Protein AF-A0A8T3C3F2-F1 (afdb_monomer_lite)

Sequence (63 aa):
MKQVAGKLKLELAQFAELEAFAQFASDLDKATQNQLARGQRLRELLKQSQTDPLAVKDQIATI

pLDDT: mean 87.35, std 4.04, range [73.38, 92.5]

Radius of gyration: 13.89 Å; chains: 1; bounding box: 34×14×39 Å

Foldseek 3Di:
DCVQVVVVVVLLVVLVVLVVVVVVDPDDDPVSVVSVVVNVQSVVLPDDDPPDDDDPVVVSVSD

Organism: Dendrobium nobile (NCBI:txid94219)

Secondary structure (DSSP, 8-state):
-HHHHHHHHHHHHHHHHHHHHHTT-S---HHHHHHHHHHHHHHHHT---TT-PPPHHHHHHH-

Structure (mmCIF, N/CA/C/O backbone):
data_AF-A0A8T3C3F2-F1
#
_entry.id   AF-A0A8T3C3F2-F1
#
loop_
_atom_site.group_PDB
_atom_site.id
_atom_site.type_symbol
_atom_site.label_atom_id
_atom_site.label_alt_id
_atom_site.label_comp_id
_atom_site.label_asym_id
_atom_site.label_entity_id
_atom_site.label_seq_id
_atom_site.pdbx_PDB_ins_code
_atom_site.Cartn_x
_atom_site.Cartn_y
_atom_site.Cartn_z
_atom_site.occupancy
_atom_site.B_iso_or_equiv
_atom_site.auth_seq_id
_atom_site.auth_comp_id
_atom_site.auth_asym_id
_atom_site.auth_atom_id
_atom_site.pdbx_PDB_model_num
ATOM 1 N N . MET A 1 1 ? -0.644 1.696 -17.549 1.00 73.38 1 MET A N 1
ATOM 2 C CA . MET A 1 1 ? -0.027 2.462 -16.439 1.00 73.38 1 MET A CA 1
ATOM 3 C C . MET A 1 1 ? -0.944 3.531 -15.849 1.00 73.38 1 MET A C 1
ATOM 5 O O . MET A 1 1 ? -1.479 3.269 -14.786 1.00 73.38 1 MET A O 1
ATOM 9 N N . LYS A 1 2 ? -1.195 4.691 -16.487 1.00 78.44 2 LYS A N 1
ATOM 10 C CA . LYS A 1 2 ? -1.917 5.829 -15.853 1.00 78.44 2 LYS A CA 1
ATOM 11 C C . LYS A 1 2 ? -3.293 5.481 -15.255 1.00 78.44 2 LYS A C 1
ATOM 13 O O . LYS A 1 2 ? -3.610 5.936 -14.164 1.00 78.44 2 LYS A O 1
ATOM 18 N N . GLN A 1 3 ? -4.086 4.656 -15.942 1.00 79.69 3 GLN A N 1
ATOM 19 C CA . GLN A 1 3 ? -5.413 4.232 -15.469 1.00 79.69 3 GLN A CA 1
ATOM 20 C C . GLN A 1 3 ? -5.364 3.335 -14.220 1.00 79.69 3 GLN A C 1
ATOM 22 O O . GLN A 1 3 ? -6.266 3.396 -13.392 1.00 79.69 3 GLN A O 1
ATOM 27 N N . VAL A 1 4 ? -4.308 2.531 -14.086 1.00 81.81 4 VAL A N 1
ATOM 28 C CA . VAL A 1 4 ? -4.134 1.553 -13.002 1.00 81.81 4 VAL A CA 1
ATOM 29 C C . VAL A 1 4 ? -3.400 2.204 -11.823 1.00 81.81 4 VAL A C 1
ATOM 31 O O . VAL A 1 4 ? -3.906 2.240 -10.706 1.00 81.81 4 VAL A O 1
ATOM 34 N N . ALA A 1 5 ? -2.272 2.865 -12.096 1.00 83.19 5 ALA A N 1
ATOM 35 C CA . ALA A 1 5 ? -1.465 3.560 -11.094 1.00 83.19 5 ALA A CA 1
ATOM 36 C C . ALA A 1 5 ? -2.195 4.747 -10.435 1.00 83.19 5 ALA A C 1
ATOM 38 O O . ALA A 1 5 ? -1.935 5.061 -9.276 1.00 83.19 5 ALA A O 1
ATOM 39 N N . GLY A 1 6 ? -3.115 5.409 -11.152 1.00 86.44 6 GLY A N 1
ATOM 40 C CA . GLY A 1 6 ? -3.900 6.519 -10.605 1.00 86.44 6 GLY A CA 1
ATOM 41 C C . GLY A 1 6 ? -4.830 6.088 -9.470 1.00 86.44 6 GLY A C 1
ATOM 42 O O . GLY A 1 6 ? -4.888 6.761 -8.445 1.00 86.44 6 GLY A O 1
ATOM 43 N N . LYS A 1 7 ? -5.507 4.943 -9.628 1.00 86.88 7 LYS A N 1
ATOM 44 C CA . LYS A 1 7 ? -6.355 4.361 -8.578 1.00 86.88 7 LYS A CA 1
ATOM 45 C C . LYS A 1 7 ? -5.510 3.811 -7.432 1.00 86.88 7 LYS A C 1
ATOM 47 O O . LYS A 1 7 ? -5.777 4.141 -6.282 1.00 86.88 7 LYS A O 1
ATOM 52 N N . LEU A 1 8 ? -4.434 3.088 -7.755 1.00 87.88 8 LEU A N 1
ATOM 53 C CA . LEU A 1 8 ? -3.521 2.522 -6.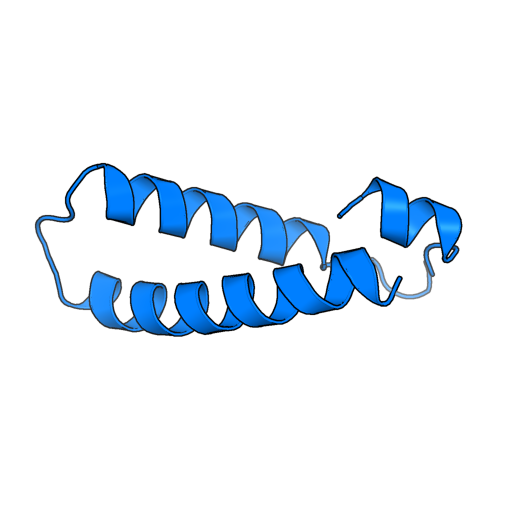759 1.00 87.88 8 LEU A CA 1
ATOM 54 C C . LEU A 1 8 ? -2.944 3.591 -5.816 1.00 87.88 8 LEU A C 1
ATOM 56 O O . LEU A 1 8 ? -2.862 3.376 -4.611 1.00 87.88 8 LEU A O 1
ATOM 60 N N . LYS A 1 9 ? -2.569 4.763 -6.347 1.00 88.25 9 LYS A N 1
ATOM 61 C CA . LYS A 1 9 ? -2.027 5.863 -5.538 1.00 88.25 9 LYS A CA 1
ATOM 62 C C . LYS A 1 9 ? -3.024 6.364 -4.490 1.00 88.25 9 LYS A C 1
ATOM 64 O O . LYS A 1 9 ? -2.623 6.642 -3.365 1.00 88.25 9 LYS A O 1
ATOM 69 N N . LEU A 1 10 ? -4.297 6.495 -4.864 1.00 89.94 10 LEU A N 1
ATOM 70 C CA . LEU A 1 10 ? -5.349 6.936 -3.946 1.00 89.94 10 LEU A CA 1
ATOM 71 C C . LEU A 1 10 ? -5.633 5.867 -2.886 1.00 89.94 10 LEU A C 1
ATOM 73 O O . LEU A 1 10 ? -5.719 6.186 -1.705 1.00 89.94 10 LEU A O 1
ATOM 77 N N . GLU A 1 11 ? -5.698 4.600 -3.295 1.00 88.19 11 GLU A N 1
ATOM 78 C CA . GLU A 1 11 ? -5.936 3.472 -2.388 1.00 88.19 11 GLU A CA 1
ATOM 79 C C . GLU A 1 11 ? -4.810 3.304 -1.356 1.00 88.19 11 GLU A C 1
ATOM 81 O O . GLU A 1 11 ? -5.087 3.081 -0.180 1.00 88.19 11 GLU A O 1
ATOM 86 N N . LEU A 1 12 ? -3.544 3.460 -1.760 1.00 90.06 12 LEU A N 1
ATOM 87 C CA . LEU A 1 12 ? -2.406 3.393 -0.836 1.00 90.06 12 LEU A CA 1
ATOM 88 C C . LEU A 1 12 ? -2.333 4.594 0.111 1.00 90.06 12 LEU A C 1
ATOM 90 O O . LEU A 1 12 ? -1.920 4.425 1.256 1.00 90.06 12 LEU A O 1
ATOM 94 N N . ALA A 1 13 ? -2.739 5.785 -0.339 1.00 91.31 13 ALA A N 1
ATOM 95 C CA . ALA A 1 13 ? -2.827 6.955 0.533 1.00 91.31 13 ALA A CA 1
ATOM 96 C C . ALA A 1 13 ? -3.876 6.737 1.632 1.00 91.31 13 ALA A C 1
ATOM 98 O O . ALA A 1 13 ? -3.580 6.913 2.810 1.00 91.31 13 ALA A O 1
ATOM 99 N N . GLN A 1 14 ? -5.060 6.253 1.252 1.00 88.44 14 GLN A N 1
ATOM 100 C CA . GLN A 1 14 ? -6.134 5.961 2.198 1.00 88.44 14 GLN A CA 1
ATOM 101 C C . GLN A 1 14 ? -5.771 4.805 3.143 1.00 88.44 14 GLN A C 1
ATOM 103 O O . GLN A 1 14 ? -6.059 4.864 4.336 1.00 88.44 14 GLN A O 1
ATOM 108 N N . PHE A 1 15 ? -5.074 3.779 2.642 1.00 91.31 15 PHE A N 1
ATOM 109 C CA . PHE A 1 15 ? -4.518 2.715 3.478 1.00 91.31 15 PHE A CA 1
ATOM 110 C C . PHE A 1 15 ? -3.522 3.244 4.515 1.00 91.31 15 PHE A C 1
ATOM 112 O O . PHE A 1 15 ? -3.601 2.829 5.663 1.00 91.31 15 PHE A O 1
ATOM 119 N N . ALA A 1 16 ? -2.609 4.148 4.147 1.00 90.19 16 ALA A N 1
ATOM 120 C CA . ALA A 1 16 ? -1.623 4.688 5.085 1.00 90.19 16 ALA A CA 1
ATOM 121 C C . ALA A 1 16 ? -2.281 5.480 6.231 1.00 90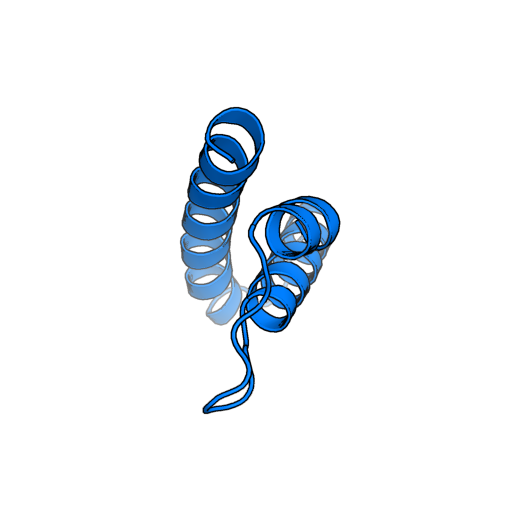.19 16 ALA A C 1
ATOM 123 O O . ALA A 1 16 ? -1.849 5.381 7.379 1.00 90.19 16 ALA A O 1
ATOM 124 N N . GLU A 1 17 ? -3.350 6.224 5.933 1.00 88.88 17 GLU A N 1
ATOM 125 C CA . GLU A 1 17 ? -4.152 6.924 6.943 1.00 88.88 17 GLU A CA 1
ATOM 126 C C . GLU A 1 17 ? -4.868 5.939 7.881 1.00 88.88 17 GLU A C 1
ATOM 128 O O . GLU A 1 17 ? -4.806 6.081 9.105 1.00 88.88 17 GLU A O 1
ATOM 133 N N . LEU A 1 18 ? -5.493 4.899 7.318 1.00 88.56 18 LEU A N 1
ATOM 134 C CA . LEU A 1 18 ? -6.170 3.847 8.082 1.00 88.56 18 LEU A CA 1
ATOM 135 C C . LEU A 1 18 ? -5.194 3.018 8.924 1.00 88.56 18 LEU A C 1
ATOM 137 O O . LEU A 1 18 ? -5.521 2.675 10.054 1.00 88.56 18 LEU A O 1
ATOM 141 N N . GLU A 1 19 ? -4.007 2.704 8.403 1.00 89.00 19 GLU A N 1
ATOM 142 C CA . GLU A 1 19 ? -2.962 1.942 9.097 1.00 89.00 19 GLU A CA 1
ATOM 143 C C . G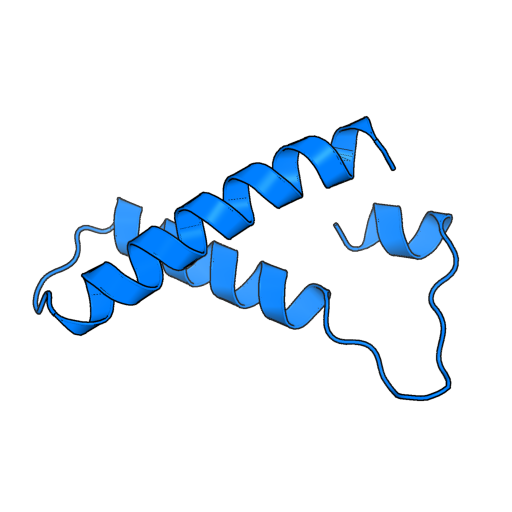LU A 1 19 ? -2.478 2.692 10.341 1.00 89.00 19 GLU A C 1
ATOM 145 O O . GLU A 1 19 ? -2.357 2.090 11.407 1.00 89.00 19 GLU A O 1
ATOM 150 N N . ALA A 1 20 ? -2.274 4.008 10.237 1.00 88.56 20 ALA A N 1
ATOM 151 C CA . ALA A 1 20 ? -1.910 4.840 11.378 1.00 88.56 20 ALA A CA 1
ATOM 152 C C . ALA A 1 20 ? -3.033 4.908 12.427 1.00 88.56 20 ALA A C 1
ATOM 154 O O . ALA A 1 20 ? -2.762 4.805 13.620 1.00 88.56 20 ALA A O 1
ATOM 155 N N . PHE A 1 21 ? -4.294 5.039 12.004 1.00 86.00 21 PHE A N 1
ATOM 156 C CA . PHE A 1 21 ? -5.438 5.086 12.922 1.00 86.00 21 PHE A CA 1
ATOM 157 C C . PHE A 1 21 ? -5.690 3.739 13.619 1.00 86.00 21 PHE A C 1
ATOM 159 O O . PHE A 1 21 ? -5.961 3.684 14.819 1.00 86.00 21 PHE A O 1
ATOM 166 N N . ALA A 1 22 ? -5.536 2.641 12.879 1.00 87.19 22 ALA A N 1
ATOM 167 C CA . ALA A 1 22 ? -5.723 1.277 13.357 1.00 87.19 22 ALA A CA 1
ATOM 168 C C . ALA A 1 22 ? -4.742 0.871 14.464 1.00 87.19 22 ALA A C 1
ATOM 170 O O . ALA A 1 22 ? -5.070 0.004 15.266 1.00 87.19 22 ALA A O 1
ATOM 171 N N . GLN A 1 23 ? -3.572 1.511 14.561 1.00 84.56 23 GLN A N 1
ATOM 172 C CA . GLN A 1 23 ? -2.627 1.274 15.662 1.00 84.56 23 GLN A CA 1
ATOM 173 C C . GLN A 1 23 ? -3.172 1.711 17.030 1.00 84.56 23 GLN A C 1
ATOM 175 O O . GLN A 1 23 ? -2.695 1.232 18.057 1.00 84.56 23 GLN A O 1
ATOM 180 N N . PHE A 1 24 ? -4.169 2.599 17.051 1.00 85.62 24 PHE A N 1
ATOM 181 C CA . PHE A 1 24 ? -4.753 3.148 18.276 1.00 85.62 24 PHE A CA 1
ATOM 182 C C . PHE A 1 24 ? -6.158 2.609 18.580 1.00 85.62 24 PHE A C 1
ATOM 184 O O . PHE A 1 24 ? -6.690 2.880 19.655 1.00 85.62 24 PHE A O 1
ATOM 191 N N . ALA A 1 25 ? -6.763 1.851 17.662 1.00 80.31 25 ALA A N 1
ATOM 192 C CA . 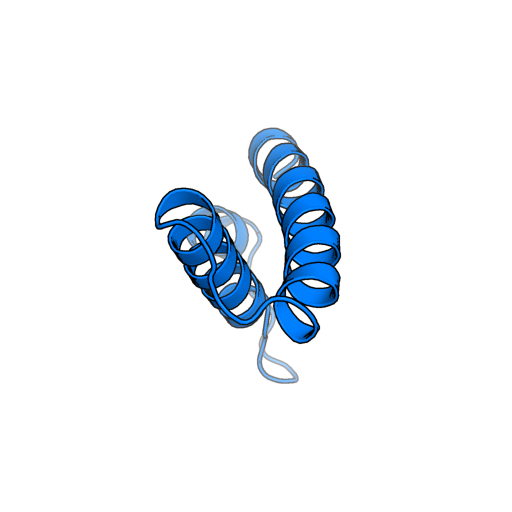ALA A 1 25 ? -8.102 1.292 17.815 1.00 80.31 25 ALA A CA 1
ATOM 193 C C . ALA A 1 25 ? -8.030 -0.211 18.123 1.00 80.31 25 ALA A C 1
ATOM 195 O O . ALA A 1 25 ? -7.435 -0.984 17.378 1.00 80.31 25 ALA A O 1
ATOM 196 N N . SER A 1 26 ? -8.654 -0.633 19.222 1.00 75.38 26 SER A N 1
ATOM 197 C CA . SER A 1 26 ? -8.689 -2.036 19.651 1.00 75.38 26 SER A CA 1
ATOM 198 C C . SER A 1 26 ? -9.749 -2.872 18.934 1.00 75.38 26 SER A C 1
ATOM 200 O O . SER A 1 26 ? -9.587 -4.086 18.838 1.00 75.38 26 SER A O 1
ATOM 202 N N . ASP A 1 27 ? -10.813 -2.242 18.431 1.00 82.00 27 ASP A N 1
ATOM 203 C CA . ASP A 1 27 ? -11.899 -2.926 17.734 1.00 82.00 27 ASP A CA 1
ATOM 204 C C . ASP A 1 27 ? -12.154 -2.253 16.383 1.00 82.00 27 ASP A C 1
ATOM 206 O O . ASP A 1 27 ? -12.669 -1.137 16.294 1.00 82.00 27 ASP A O 1
ATOM 210 N N . LEU A 1 28 ? -11.704 -2.925 15.327 1.00 82.75 28 LEU A N 1
ATOM 211 C CA . LEU A 1 28 ? -11.857 -2.482 13.948 1.00 82.75 28 LEU A CA 1
ATOM 212 C C . LEU A 1 28 ? -12.982 -3.280 13.312 1.00 82.75 28 LEU A C 1
ATOM 214 O O . LEU A 1 28 ? -12.985 -4.513 13.354 1.00 82.75 28 LEU A O 1
ATOM 218 N N . ASP A 1 29 ? -13.905 -2.584 12.664 1.00 88.69 29 ASP A N 1
ATOM 219 C CA . ASP A 1 29 ? -14.964 -3.223 11.906 1.00 88.69 29 ASP A CA 1
ATOM 220 C C . ASP A 1 29 ? -14.390 -4.019 10.716 1.00 88.69 29 ASP A C 1
ATOM 222 O O . ASP A 1 29 ? -13.288 -3.770 10.211 1.00 88.69 29 ASP A O 1
ATOM 226 N N . LYS A 1 30 ? -15.158 -5.001 10.230 1.00 88.75 30 LYS A N 1
ATOM 227 C CA . LYS A 1 30 ? -14.707 -5.897 9.153 1.00 88.75 30 LYS A CA 1
ATOM 228 C C . LYS A 1 30 ? -14.328 -5.149 7.873 1.00 88.75 30 LYS A C 1
ATOM 230 O O . LYS A 1 30 ? -13.465 -5.630 7.139 1.00 88.75 30 LYS A O 1
ATOM 235 N N . ALA A 1 31 ? -14.957 -4.009 7.572 1.00 88.06 31 ALA A N 1
ATOM 236 C CA . ALA A 1 31 ? -14.623 -3.258 6.367 1.00 88.06 31 ALA A CA 1
ATOM 237 C C . ALA A 1 31 ? -13.217 -2.655 6.478 1.00 88.06 31 ALA A C 1
ATOM 239 O O . ALA A 1 31 ? -12.419 -2.818 5.550 1.00 88.06 31 ALA A O 1
ATOM 240 N N . THR A 1 32 ? -12.876 -2.070 7.629 1.00 86.88 32 THR A N 1
ATOM 241 C CA . THR A 1 32 ? -11.533 -1.536 7.892 1.00 86.88 32 THR A CA 1
ATOM 242 C C . THR A 1 32 ? -10.473 -2.636 7.901 1.00 86.88 32 THR A C 1
ATOM 244 O O . THR A 1 32 ? -9.435 -2.493 7.256 1.00 86.88 32 THR A O 1
ATOM 247 N N . GLN A 1 33 ? -10.748 -3.784 8.530 1.00 87.44 33 GLN A N 1
ATOM 248 C CA . GLN A 1 33 ? -9.827 -4.931 8.507 1.00 87.44 33 GLN A CA 1
ATOM 249 C C . GLN A 1 33 ? -9.526 -5.404 7.076 1.00 87.44 33 GLN A C 1
ATOM 251 O O . GLN A 1 33 ? -8.371 -5.651 6.723 1.00 87.44 33 GLN A O 1
ATOM 256 N N . ASN A 1 34 ? -10.552 -5.478 6.225 1.00 90.56 34 ASN A N 1
ATOM 257 C CA . ASN A 1 34 ? -10.388 -5.864 4.824 1.00 90.56 34 ASN A CA 1
ATOM 258 C C . ASN A 1 34 ? -9.575 -4.832 4.028 1.00 90.56 34 ASN A C 1
ATOM 260 O O . ASN A 1 34 ? -8.753 -5.215 3.191 1.00 90.56 34 ASN A O 1
ATOM 264 N N . GLN A 1 35 ? -9.777 -3.537 4.283 1.00 88.25 35 GLN A N 1
ATOM 265 C CA . GLN A 1 35 ? -9.006 -2.470 3.639 1.00 88.25 35 GLN A CA 1
ATOM 266 C C . GLN A 1 35 ? -7.531 -2.505 4.055 1.00 88.25 35 GLN A C 1
ATOM 268 O O . GLN A 1 35 ? -6.658 -2.419 3.189 1.00 88.25 35 GLN A O 1
ATOM 273 N N . LEU A 1 36 ? -7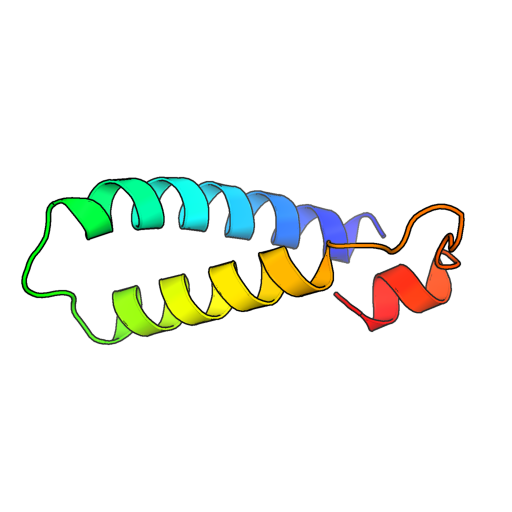.245 -2.722 5.341 1.00 89.75 36 LEU A N 1
ATOM 274 C CA . LEU A 1 36 ? -5.880 -2.878 5.848 1.00 89.75 36 LEU A CA 1
ATOM 275 C C . LEU A 1 36 ? -5.187 -4.101 5.241 1.00 89.75 36 LEU A C 1
ATOM 277 O O . LEU A 1 36 ? -4.083 -3.986 4.709 1.00 89.75 36 LEU A O 1
ATOM 281 N N . ALA A 1 37 ? -5.855 -5.258 5.234 1.00 91.06 37 ALA A N 1
ATOM 282 C CA . ALA A 1 37 ? -5.319 -6.475 4.627 1.00 91.06 37 ALA A CA 1
ATOM 283 C C . ALA A 1 37 ? -5.030 -6.295 3.127 1.00 91.06 37 ALA A C 1
ATOM 285 O O . ALA A 1 37 ? -4.020 -6.786 2.615 1.00 91.06 37 ALA A O 1
ATOM 286 N N . ARG A 1 38 ? -5.897 -5.573 2.406 1.00 90.44 38 ARG A N 1
ATOM 287 C CA . ARG A 1 38 ? -5.682 -5.258 0.989 1.00 90.44 38 ARG A CA 1
ATOM 288 C C . ARG A 1 38 ? -4.491 -4.323 0.793 1.00 90.44 38 ARG A C 1
ATOM 290 O O . ARG A 1 38 ? -3.651 -4.608 -0.057 1.00 90.44 38 ARG A O 1
ATOM 297 N N . GLY A 1 39 ? -4.390 -3.250 1.573 1.00 90.50 39 GLY A N 1
ATOM 298 C CA . GLY A 1 39 ? -3.288 -2.294 1.465 1.00 90.50 39 GLY A CA 1
ATOM 299 C C . GLY A 1 39 ? -1.926 -2.895 1.814 1.00 90.50 39 GLY A C 1
ATOM 300 O O . GLY A 1 39 ? -0.955 -2.646 1.101 1.00 90.50 39 GLY A O 1
ATOM 301 N N . GLN A 1 40 ? -1.868 -3.789 2.806 1.00 91.50 40 GLN A N 1
ATOM 302 C CA . GLN A 1 40 ? -0.661 -4.565 3.108 1.00 91.50 40 GLN A CA 1
ATOM 303 C C . GLN A 1 40 ? -0.220 -5.418 1.911 1.00 91.50 40 GLN A C 1
ATOM 305 O O . GLN A 1 40 ? 0.936 -5.344 1.502 1.00 91.50 40 GLN A O 1
ATOM 310 N N . ARG A 1 41 ? -1.140 -6.166 1.283 1.00 91.06 41 ARG A N 1
ATOM 311 C CA . ARG A 1 41 ? -0.832 -6.971 0.083 1.00 91.06 41 ARG A CA 1
ATOM 312 C C . ARG A 1 41 ? -0.335 -6.112 -1.078 1.00 91.06 41 ARG A C 1
ATOM 314 O O . ARG A 1 41 ? 0.640 -6.478 -1.725 1.00 91.06 41 ARG A O 1
ATOM 321 N N . LEU A 1 42 ? -0.969 -4.964 -1.318 1.00 89.94 42 LEU A N 1
ATOM 322 C CA . LEU A 1 42 ? -0.538 -4.022 -2.355 1.00 89.94 42 LEU A CA 1
ATOM 323 C C . LEU A 1 42 ? 0.871 -3.480 -2.078 1.00 89.94 42 LEU A C 1
ATOM 325 O O . LEU A 1 42 ? 1.662 -3.335 -3.004 1.00 89.94 42 LEU A O 1
ATOM 329 N N . ARG A 1 43 ? 1.218 -3.227 -0.813 1.00 90.44 43 ARG A N 1
ATOM 330 C CA . ARG A 1 43 ? 2.559 -2.770 -0.423 1.00 90.44 43 ARG A CA 1
ATOM 331 C C . ARG A 1 43 ? 3.623 -3.843 -0.644 1.00 90.44 43 ARG A C 1
ATOM 333 O O . ARG A 1 43 ? 4.718 -3.515 -1.092 1.00 90.44 43 ARG A O 1
ATOM 340 N N . GLU A 1 44 ? 3.298 -5.105 -0.369 1.00 90.56 44 GLU A N 1
ATOM 341 C CA . GLU A 1 44 ? 4.182 -6.239 -0.663 1.00 90.56 44 GLU A CA 1
ATOM 342 C C . GLU A 1 44 ? 4.385 -6.432 -2.172 1.00 90.56 44 GLU A C 1
ATOM 344 O O . GLU A 1 44 ? 5.516 -6.624 -2.605 1.00 90.56 44 GLU A O 1
ATOM 349 N N . LEU A 1 45 ? 3.329 -6.290 -2.984 1.00 88.69 45 LEU A N 1
ATOM 350 C CA . LEU A 1 45 ? 3.411 -6.387 -4.452 1.00 88.69 45 LEU A CA 1
ATOM 351 C C . LEU A 1 45 ? 4.326 -5.327 -5.086 1.00 88.69 45 LEU A C 1
ATOM 353 O O . LEU A 1 45 ? 4.857 -5.537 -6.174 1.00 88.69 45 LEU A O 1
ATOM 357 N N . LEU A 1 46 ? 4.517 -4.188 -4.415 1.00 88.81 46 LEU A N 1
ATOM 358 C CA . LEU A 1 46 ? 5.406 -3.120 -4.874 1.00 88.81 46 LEU A CA 1
ATOM 359 C C . LEU A 1 46 ? 6.877 -3.333 -4.489 1.00 88.81 46 LEU A C 1
ATOM 361 O O . LEU A 1 46 ? 7.733 -2.579 -4.959 1.00 88.81 46 LEU A O 1
ATOM 365 N N . LYS A 1 47 ? 7.201 -4.327 -3.653 1.00 90.31 47 LYS A N 1
ATOM 366 C CA . LYS A 1 47 ? 8.594 -4.656 -3.329 1.00 90.31 47 LYS A CA 1
ATOM 367 C C . LYS A 1 47 ? 9.235 -5.386 -4.506 1.00 90.31 47 LYS A C 1
ATOM 369 O O . LYS A 1 47 ? 8.693 -6.359 -5.016 1.00 90.31 47 LYS A O 1
ATOM 374 N N . GLN A 1 48 ? 10.411 -4.922 -4.913 1.00 89.50 48 GLN A N 1
ATOM 375 C CA . GLN A 1 48 ? 11.192 -5.516 -5.997 1.00 89.50 48 GLN A CA 1
ATOM 376 C C . GLN A 1 48 ? 12.586 -5.868 -5.490 1.00 89.50 48 GLN A C 1
ATOM 378 O O . GLN A 1 48 ? 13.181 -5.116 -4.712 1.00 89.50 48 GLN A O 1
ATOM 383 N N . SER A 1 49 ? 13.098 -7.018 -5.928 1.00 91.50 49 SER A N 1
ATOM 384 C CA . SER A 1 49 ? 14.471 -7.431 -5.652 1.00 91.50 49 SER A CA 1
ATOM 385 C C . SER A 1 49 ? 15.455 -6.468 -6.315 1.00 91.50 49 SER A C 1
ATOM 387 O O . SER A 1 49 ? 15.210 -5.923 -7.392 1.00 91.50 49 SER A O 1
ATOM 389 N N . GLN A 1 50 ? 16.599 -6.248 -5.670 1.00 92.12 50 GLN A N 1
ATOM 390 C CA . GLN A 1 50 ? 17.645 -5.406 -6.238 1.00 92.12 50 GLN A CA 1
ATOM 391 C C . GLN A 1 50 ? 18.119 -5.986 -7.582 1.00 92.12 50 GLN A C 1
ATOM 393 O O . GLN A 1 50 ? 18.280 -7.196 -7.709 1.00 92.12 50 GLN A O 1
ATOM 398 N N . THR A 1 51 ? 18.375 -5.125 -8.572 1.00 90.88 51 THR A N 1
ATOM 399 C CA . THR A 1 51 ? 18.817 -5.492 -9.937 1.00 90.88 51 THR A CA 1
ATOM 400 C C . THR A 1 51 ? 17.839 -6.337 -10.767 1.00 90.88 51 THR A C 1
ATOM 402 O O . THR A 1 51 ? 18.213 -6.781 -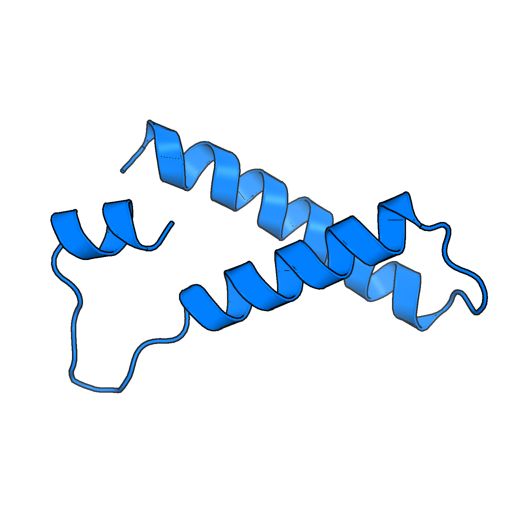11.848 1.00 90.88 51 THR A O 1
ATOM 405 N N . ASP A 1 52 ? 16.583 -6.480 -10.332 1.00 89.44 52 ASP A N 1
ATOM 406 C CA . ASP A 1 52 ? 15.534 -7.215 -11.054 1.00 89.44 52 ASP A CA 1
ATOM 407 C C . ASP A 1 52 ? 14.367 -6.286 -11.457 1.00 89.44 52 ASP A C 1
ATOM 409 O O . ASP A 1 52 ? 13.339 -6.221 -10.774 1.00 89.44 52 ASP A O 1
ATOM 413 N N . PRO A 1 53 ? 14.526 -5.464 -12.515 1.00 89.62 53 PRO A N 1
ATOM 414 C CA . PRO A 1 53 ? 13.477 -4.552 -12.946 1.00 89.62 53 PRO A CA 1
ATOM 415 C C . PRO A 1 53 ? 12.363 -5.299 -13.690 1.00 89.62 53 PRO A C 1
ATOM 417 O O . PRO A 1 53 ? 12.587 -5.928 -14.723 1.00 89.62 53 PRO A O 1
ATOM 420 N N . LEU A 1 54 ? 11.122 -5.127 -13.235 1.00 89.94 54 LEU A N 1
ATOM 421 C CA . LEU A 1 54 ? 9.949 -5.620 -13.958 1.00 89.94 54 LEU A CA 1
ATOM 422 C C . LEU A 1 54 ? 9.689 -4.782 -15.218 1.00 89.94 54 LEU A C 1
ATOM 424 O O . LEU A 1 54 ? 9.697 -3.549 -15.159 1.00 89.94 54 LEU A O 1
ATOM 428 N N . ALA A 1 55 ? 9.380 -5.424 -16.348 1.00 92.50 55 ALA A N 1
ATOM 429 C CA . ALA A 1 55 ? 8.941 -4.707 -17.544 1.00 92.50 55 ALA A CA 1
ATOM 430 C C . ALA A 1 55 ? 7.563 -4.062 -17.317 1.00 92.50 55 ALA A C 1
ATOM 432 O O . ALA A 1 55 ? 6.740 -4.570 -16.562 1.00 92.50 55 ALA A O 1
ATOM 433 N N . VAL A 1 56 ? 7.257 -2.965 -18.019 1.00 87.19 56 VAL A N 1
ATOM 434 C CA . VAL A 1 56 ? 6.004 -2.202 -17.820 1.00 87.19 56 VAL A CA 1
ATOM 435 C C . VAL A 1 56 ? 4.745 -3.068 -17.986 1.00 87.19 56 VAL A C 1
ATOM 437 O O . VAL A 1 56 ? 3.761 -2.861 -17.284 1.00 87.19 56 VAL A O 1
ATOM 440 N N . LYS A 1 57 ? 4.768 -4.051 -18.894 1.00 89.31 57 LYS A N 1
ATOM 441 C CA . LYS A 1 57 ? 3.667 -5.010 -19.082 1.00 89.31 57 LYS A CA 1
ATOM 442 C C . LYS A 1 57 ? 3.438 -5.882 -17.839 1.00 89.31 57 LYS A C 1
ATOM 444 O O . LYS A 1 57 ? 2.293 -6.083 -17.452 1.00 89.31 57 LYS A O 1
ATOM 449 N N . ASP A 1 58 ? 4.519 -6.313 -17.196 1.00 87.12 58 ASP A N 1
ATOM 450 C CA . ASP A 1 58 ? 4.490 -7.190 -16.030 1.00 87.12 58 ASP A CA 1
ATOM 451 C C . ASP A 1 58 ? 4.116 -6.369 -14.791 1.00 87.12 58 ASP A C 1
ATOM 453 O O . ASP A 1 58 ? 3.278 -6.787 -14.006 1.00 87.12 58 ASP A O 1
ATOM 457 N N . GLN A 1 59 ? 4.604 -5.127 -14.688 1.00 85.31 59 GLN A N 1
ATOM 458 C CA . GLN A 1 59 ? 4.171 -4.174 -13.660 1.00 85.31 59 GLN A CA 1
ATOM 459 C C . GLN A 1 59 ? 2.662 -3.902 -13.710 1.00 85.31 59 GLN A C 1
ATOM 461 O O . GLN A 1 59 ? 2.032 -3.815 -12.666 1.00 85.31 59 GLN A O 1
ATOM 466 N N . ILE A 1 60 ? 2.071 -3.757 -14.902 1.00 85.88 60 ILE A N 1
ATOM 467 C CA . ILE A 1 60 ? 0.620 -3.551 -15.036 1.00 85.88 60 ILE A CA 1
ATOM 468 C C . ILE A 1 60 ? -0.157 -4.823 -14.678 1.00 85.88 60 ILE A C 1
ATOM 470 O O . ILE A 1 60 ? -1.254 -4.702 -14.157 1.00 85.88 60 ILE A O 1
ATOM 474 N N . ALA A 1 61 ? 0.376 -6.013 -14.966 1.00 85.44 61 ALA A N 1
ATOM 475 C CA . ALA A 1 61 ? -0.288 -7.279 -14.649 1.00 85.44 61 ALA A CA 1
ATOM 476 C C . ALA A 1 61 ? -0.249 -7.620 -13.148 1.00 85.44 61 ALA A C 1
ATOM 478 O O . ALA A 1 61 ? -1.142 -8.304 -12.655 1.00 85.44 61 ALA A O 1
ATOM 479 N N . THR A 1 62 ? 0.776 -7.148 -12.434 1.00 82.00 62 THR A N 1
ATOM 480 C CA . THR A 1 62 ? 0.941 -7.344 -10.984 1.00 82.00 62 THR A CA 1
ATOM 481 C C . THR A 1 62 ? 0.045 -6.423 -10.143 1.00 82.00 62 THR A C 1
ATOM 483 O O . THR A 1 62 ? -0.215 -6.736 -8.981 1.00 82.00 62 THR A O 1
ATOM 486 N N . ILE A 1 63 ? -0.413 -5.295 -10.704 1.00 79.50 63 ILE A N 1
ATOM 487 C CA . ILE A 1 63 ? -1.258 -4.287 -10.032 1.00 79.50 63 ILE A CA 1
ATOM 488 C C . ILE A 1 63 ? -2.734 -4.510 -10.365 1.00 79.50 63 ILE A C 1
ATOM 490 O O . ILE A 1 63 ? -3.548 -4.508 -9.414 1.00 79.50 63 ILE A O 1
#

InterPro domains:
  IPR000793 ATP synthase, alpha subunit, C-terminal [PF00306] (1-63)
  IPR000793 ATP synthase, alpha subunit, C-terminal [cd18113] (1-63)
  IPR005294 ATP synthase, F1 complex, alpha subunit [PTHR48082] (1-63)
  IPR038376 ATP synthase, alpha subunit, C-terminal domain superfamily [G3DSA:1.20.150.20] (1-63)